Protein AF-A0A3B0U707-F1 (afdb_monomer_lite)

Sequence (177 aa):
MQDDLEKFVKEHRDGFDDLSPDENVWKGIHKELSFNVRSKQKMFVWQAAAVILFAFSIGLTLYINKDMLAPNENAVVYEHDTEFIEAEYYYVSVINTRQQLIKTVAKTYPEVENDFESDWEILDKSYKKLKQEYEKNQNEEIRSALLQNLRARIGLLDRQVEVLEQIKKASNNSIDI

Secondary structure (DSSP, 8-state):
---HHHHHHHHTHHHHSS-PPPHHHHHHHHHHT-------TTSSSHHHHHHHHHHHHHHHHHHHTTTTSS--TT----HHHHHHHHHHHHHHHHHHHHHHHHHHHGGG-GGGTHHHHHHHHHHHHHHHHHHHHHHH---HHHHHHHHHHHHHHHHHHHHHHHHHHHHHHHHHHTS--

Foldseek 3Di:
DPPPVVVVCVVCVCVVPVDDDDPVVVVVVVVVPPPPPPDPVVPPPVVVVVVVVVCCVVVVCCVVVVVVPPPPPPPPVPPVVVVLVVVLVVLVVLLVVLVVVLVVLCVVPVVLVPVLVVVLVVLVVQLVVLVVVCVVPVDPVSSVSNNVSSVVSNVSSVVSVVVSVVVVVVVVVVVVD

Structure (mmCIF, N/CA/C/O backbone):
data_AF-A0A3B0U707-F1
#
_entry.id   AF-A0A3B0U707-F1
#
loop_
_atom_site.group_PDB
_atom_site.id
_atom_site.type_symbol
_atom_site.label_atom_id
_atom_site.label_alt_id
_atom_site.label_comp_id
_atom_site.label_asym_id
_atom_site.label_entity_id
_atom_site.label_seq_id
_atom_site.pdbx_PDB_ins_code
_atom_site.Cartn_x
_atom_site.Cartn_y
_atom_site.Cartn_z
_atom_site.occupancy
_atom_site.B_iso_or_equiv
_atom_site.auth_seq_id
_atom_site.auth_comp_id
_atom_site.auth_asym_id
_atom_site.auth_atom_id
_atom_site.pdbx_PDB_model_num
ATOM 1 N N . MET A 1 1 ? 6.746 -80.184 59.332 1.00 54.56 1 MET A N 1
ATOM 2 C CA . MET A 1 1 ? 8.169 -80.556 59.438 1.00 54.56 1 MET A CA 1
ATOM 3 C C . MET A 1 1 ? 8.916 -79.239 59.462 1.00 54.56 1 MET A C 1
ATOM 5 O O . MET A 1 1 ? 8.725 -78.471 58.532 1.00 54.56 1 MET A O 1
ATOM 9 N N . GLN A 1 2 ? 9.558 -78.890 60.578 1.00 57.56 2 GLN A N 1
ATOM 10 C CA . GLN A 1 2 ? 10.371 -77.670 60.642 1.00 57.56 2 GLN A CA 1
ATOM 11 C C . GLN A 1 2 ? 11.662 -77.948 59.877 1.00 57.56 2 GLN A C 1
ATOM 13 O O . GLN A 1 2 ? 12.277 -78.982 60.122 1.00 57.56 2 GLN A O 1
ATOM 18 N N . ASP A 1 3 ? 11.995 -77.077 58.926 1.00 75.31 3 ASP A N 1
ATOM 19 C CA . ASP A 1 3 ? 13.189 -77.199 58.092 1.00 75.31 3 ASP A CA 1
ATOM 20 C C . ASP A 1 3 ? 14.431 -77.127 58.984 1.00 75.31 3 ASP A C 1
ATOM 22 O O . ASP A 1 3 ? 14.581 -76.187 59.770 1.00 75.31 3 ASP A O 1
ATOM 26 N N . ASP A 1 4 ? 15.336 -78.099 58.866 1.00 78.12 4 ASP A N 1
ATOM 27 C CA . ASP A 1 4 ? 16.566 -78.162 59.672 1.00 78.12 4 ASP A CA 1
ATOM 28 C C . ASP A 1 4 ? 17.413 -76.880 59.528 1.00 78.12 4 ASP A C 1
ATOM 30 O O . ASP A 1 4 ? 18.095 -76.454 60.463 1.00 78.12 4 ASP A O 1
ATOM 34 N N . LEU A 1 5 ? 17.287 -76.204 58.380 1.00 77.62 5 LEU A N 1
ATOM 35 C CA . LEU A 1 5 ? 17.873 -74.892 58.106 1.00 77.62 5 LEU A CA 1
ATOM 36 C C . LEU A 1 5 ? 17.320 -73.785 59.009 1.00 77.62 5 LEU A C 1
ATOM 38 O O . LEU A 1 5 ? 18.087 -72.958 59.497 1.00 77.62 5 LEU A O 1
ATOM 42 N N . GLU A 1 6 ? 16.010 -73.761 59.265 1.00 79.06 6 GLU A N 1
ATOM 43 C CA . GLU A 1 6 ? 15.400 -72.733 60.115 1.00 79.06 6 GLU A CA 1
ATOM 44 C C . GLU A 1 6 ? 15.914 -72.847 61.554 1.00 79.06 6 GLU A C 1
ATOM 46 O O . GLU A 1 6 ? 16.159 -71.839 62.223 1.00 79.06 6 GLU A O 1
ATOM 51 N N . LYS A 1 7 ? 16.128 -74.081 62.021 1.00 82.12 7 LYS A N 1
ATOM 52 C CA . LYS A 1 7 ? 16.679 -74.341 63.349 1.00 82.12 7 LYS A CA 1
ATOM 53 C C . LYS A 1 7 ? 18.148 -73.924 63.431 1.00 82.12 7 LYS A C 1
ATOM 55 O O . LYS A 1 7 ? 18.506 -73.204 64.358 1.00 82.12 7 LYS A O 1
ATOM 60 N N . PHE A 1 8 ? 18.953 -74.275 62.425 1.00 85.62 8 PHE A N 1
ATOM 61 C CA . PHE A 1 8 ? 20.364 -73.885 62.346 1.00 85.62 8 PHE A CA 1
ATOM 62 C C . PHE A 1 8 ? 20.552 -72.362 62.365 1.00 85.62 8 PHE A C 1
ATOM 64 O O . PHE A 1 8 ? 21.362 -71.849 63.137 1.00 85.62 8 PHE A O 1
ATOM 71 N N . VAL A 1 9 ? 19.768 -71.637 61.557 1.00 81.44 9 VAL A N 1
ATOM 72 C CA . VAL A 1 9 ? 19.832 -70.170 61.461 1.00 81.44 9 VAL A CA 1
ATOM 73 C C . VAL A 1 9 ? 19.414 -69.506 62.773 1.00 81.44 9 VAL A C 1
ATOM 75 O O . VAL A 1 9 ? 20.057 -68.550 63.196 1.00 81.44 9 VAL A O 1
ATOM 78 N N . LYS A 1 10 ? 18.375 -70.012 63.451 1.00 79.81 10 LYS A N 1
ATOM 79 C 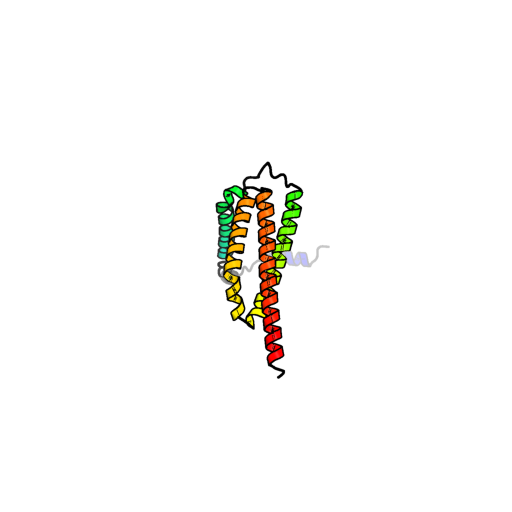CA . LYS A 1 10 ? 17.959 -69.472 64.756 1.00 79.81 10 LYS A CA 1
ATOM 80 C C . LYS A 1 10 ? 18.985 -69.735 65.853 1.00 79.81 10 LYS A C 1
ATOM 82 O O . LYS A 1 10 ? 19.200 -68.859 66.680 1.00 79.81 10 LYS A O 1
ATOM 87 N N . GLU A 1 11 ? 19.605 -70.910 65.855 1.00 83.50 11 GLU A N 1
ATOM 88 C CA . GLU A 1 11 ? 20.571 -71.317 66.882 1.00 83.50 11 GLU A CA 1
ATOM 89 C C . GLU A 1 11 ? 21.922 -70.595 66.739 1.00 83.50 11 GLU A C 1
ATOM 91 O O . GLU A 1 11 ? 22.612 -70.394 67.732 1.00 83.50 11 GLU A O 1
ATOM 96 N N . HIS A 1 12 ? 22.270 -70.136 65.530 1.00 81.06 12 HIS A N 1
ATOM 97 C CA . HIS A 1 12 ? 23.521 -69.414 65.257 1.00 81.06 12 HIS A CA 1
ATOM 98 C C . HIS A 1 12 ? 23.335 -67.913 65.002 1.00 81.06 12 HIS A C 1
ATOM 100 O O . HIS A 1 12 ? 24.307 -67.239 64.666 1.00 81.06 12 HIS A O 1
ATOM 106 N N . ARG A 1 13 ? 22.117 -67.372 65.158 1.00 79.38 13 ARG A N 1
ATOM 107 C CA . ARG A 1 13 ? 21.780 -65.972 64.838 1.00 79.38 13 ARG A CA 1
ATOM 108 C C . ARG A 1 13 ? 22.702 -64.966 65.521 1.00 79.38 13 ARG A C 1
ATOM 110 O O . ARG A 1 13 ? 23.163 -64.032 64.873 1.00 79.38 13 ARG A O 1
ATOM 117 N N . ASP A 1 14 ? 23.006 -65.196 66.793 1.00 76.12 14 ASP A N 1
ATOM 118 C CA . ASP A 1 14 ? 23.841 -64.290 67.582 1.00 76.12 14 ASP A CA 1
ATOM 119 C C . ASP A 1 14 ? 25.272 -64.189 67.016 1.00 76.12 14 ASP A C 1
ATOM 121 O O . ASP A 1 14 ? 25.910 -63.153 67.149 1.00 76.12 14 ASP A O 1
ATOM 125 N N . GLY A 1 15 ? 25.755 -65.219 66.306 1.00 73.62 15 GLY A N 1
ATOM 126 C CA . GLY A 1 15 ? 27.048 -65.196 65.612 1.00 73.62 15 GLY A CA 1
ATOM 127 C C . GLY A 1 15 ? 27.030 -64.497 64.247 1.00 73.62 15 GLY A C 1
ATOM 128 O O . GLY A 1 15 ? 28.095 -64.177 63.722 1.00 73.62 15 GLY A O 1
ATOM 129 N N . PHE A 1 16 ? 25.852 -64.251 63.663 1.00 75.31 16 PHE A N 1
ATOM 130 C CA . PHE A 1 16 ? 25.717 -63.487 62.415 1.00 75.31 16 PHE A CA 1
ATOM 131 C C . PHE A 1 16 ? 25.641 -61.975 62.662 1.00 75.31 16 PHE A C 1
ATOM 133 O O . PHE A 1 16 ? 26.130 -61.210 61.833 1.00 75.31 16 PHE A O 1
ATOM 140 N N . ASP A 1 17 ? 25.070 -61.551 63.793 1.00 69.81 17 ASP A N 1
ATOM 141 C CA . ASP A 1 17 ? 24.781 -60.139 64.090 1.00 69.81 17 ASP A CA 1
ATOM 142 C C . ASP A 1 17 ? 25.862 -59.444 64.961 1.00 69.81 17 ASP A C 1
ATOM 144 O O . ASP A 1 17 ? 25.706 -58.277 65.317 1.00 69.81 17 ASP A O 1
ATOM 148 N N . ASP A 1 18 ? 26.9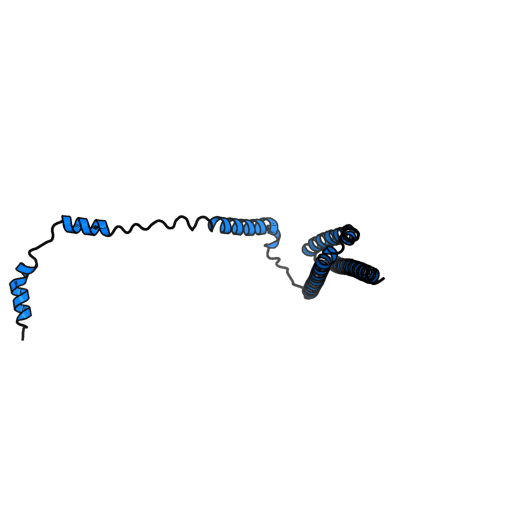77 -60.116 65.287 1.00 66.62 18 ASP A N 1
ATOM 149 C CA . ASP A 1 18 ? 28.015 -59.597 66.209 1.00 66.62 18 ASP A CA 1
ATOM 150 C C . ASP A 1 18 ? 28.983 -58.577 65.564 1.00 66.62 18 ASP A C 1
ATOM 152 O O . ASP A 1 18 ? 29.670 -57.811 66.241 1.00 66.62 18 ASP A O 1
ATOM 156 N N . LEU A 1 19 ? 29.044 -58.512 64.230 1.00 69.62 19 LEU A N 1
ATOM 157 C CA . LEU A 1 19 ? 29.974 -57.633 63.514 1.00 69.62 19 LEU A CA 1
ATOM 158 C C . LEU A 1 19 ? 29.254 -56.405 62.947 1.00 69.62 19 LEU A C 1
ATOM 160 O O . LEU A 1 19 ? 28.689 -56.440 61.855 1.00 69.62 19 LEU A O 1
ATOM 164 N N . SER A 1 20 ? 29.335 -55.280 63.658 1.00 67.50 20 SER A N 1
ATOM 165 C CA . SER A 1 20 ? 28.999 -53.970 63.087 1.00 67.50 20 SER A CA 1
ATOM 166 C C . SER A 1 20 ? 30.221 -53.369 62.376 1.00 67.50 20 SER A C 1
ATOM 168 O O . SER A 1 20 ? 31.310 -53.358 62.953 1.00 67.50 20 SER A O 1
ATOM 170 N N . PRO A 1 21 ? 30.087 -52.866 61.135 1.00 70.50 21 PRO A N 1
ATOM 171 C CA . PRO A 1 21 ? 31.208 -52.261 60.421 1.00 70.50 21 PRO A CA 1
ATOM 172 C C . PRO A 1 21 ? 31.692 -50.976 61.109 1.00 70.50 21 PRO A C 1
ATOM 174 O O . PRO A 1 21 ? 30.903 -50.233 61.694 1.00 70.50 21 PRO A O 1
ATOM 177 N N . ASP A 1 22 ? 32.995 -50.708 60.997 1.00 74.25 22 ASP A N 1
ATOM 178 C CA . ASP A 1 22 ? 33.655 -49.526 61.562 1.00 74.25 22 ASP A CA 1
ATOM 179 C C . ASP A 1 22 ? 33.022 -48.222 61.029 1.00 74.25 22 ASP A C 1
ATOM 181 O O . ASP A 1 22 ? 32.710 -48.093 59.841 1.00 74.25 22 ASP A O 1
ATOM 185 N N . GLU A 1 23 ? 32.847 -47.229 61.905 1.00 70.56 23 GLU A N 1
ATOM 186 C CA . GLU A 1 23 ? 32.234 -45.926 61.608 1.00 70.56 23 GLU A CA 1
ATOM 187 C C . GLU A 1 23 ? 32.915 -45.197 60.430 1.00 70.56 23 GLU A C 1
ATOM 189 O O . GLU A 1 23 ? 32.295 -44.411 59.706 1.00 70.56 23 GLU A O 1
ATOM 194 N N . ASN A 1 24 ? 34.195 -45.490 60.192 1.00 69.44 24 ASN A N 1
ATOM 195 C CA . ASN A 1 24 ? 34.961 -44.934 59.083 1.00 69.44 24 ASN A CA 1
ATOM 196 C C . ASN A 1 24 ? 34.491 -45.443 57.708 1.00 69.44 24 ASN A C 1
ATOM 198 O O . ASN A 1 24 ? 34.583 -44.702 56.727 1.00 69.44 24 ASN A O 1
ATOM 202 N N . VAL A 1 25 ? 33.923 -46.654 57.626 1.00 74.56 25 VAL A N 1
ATOM 203 C CA . VAL A 1 25 ? 33.336 -47.198 56.386 1.00 74.56 25 VAL A CA 1
ATOM 204 C C . VAL A 1 25 ? 32.076 -46.412 56.015 1.00 74.56 25 VAL A C 1
ATOM 206 O O . VAL A 1 25 ? 31.920 -45.979 54.871 1.00 74.56 25 VAL A O 1
ATOM 209 N N . TRP A 1 26 ? 31.220 -46.121 57.000 1.00 73.38 26 TRP A N 1
ATOM 210 C CA . TRP A 1 26 ? 30.012 -45.313 56.803 1.00 73.38 26 TRP A CA 1
ATOM 211 C C . TRP A 1 26 ? 30.322 -43.871 56.388 1.00 73.38 26 TRP A C 1
ATOM 213 O O . TRP A 1 26 ? 29.647 -43.313 55.518 1.00 73.38 26 TRP A O 1
ATOM 223 N N . LYS A 1 27 ? 31.387 -43.278 56.945 1.00 69.00 27 LYS A N 1
ATOM 224 C CA . LYS A 1 27 ? 31.866 -41.942 56.547 1.00 69.00 27 LYS A CA 1
ATOM 225 C C . LYS A 1 27 ? 32.320 -41.892 55.083 1.00 69.00 27 LYS A C 1
ATOM 227 O O . LYS A 1 27 ? 32.104 -40.874 54.424 1.00 69.00 27 LYS A O 1
ATOM 232 N N . GLY A 1 28 ? 32.900 -42.975 54.558 1.00 65.31 28 GLY A N 1
ATOM 233 C CA . GLY A 1 28 ? 33.276 -43.093 53.144 1.00 65.31 28 GLY A CA 1
ATOM 234 C C . GLY A 1 28 ? 32.068 -43.073 52.204 1.00 65.31 28 GLY A C 1
ATOM 235 O O . GLY A 1 28 ? 32.045 -42.294 51.251 1.00 65.31 28 GLY A O 1
ATOM 236 N N . ILE A 1 29 ? 31.027 -43.843 52.533 1.00 65.94 29 ILE A N 1
ATOM 237 C CA . ILE A 1 29 ? 29.796 -43.955 51.730 1.00 65.94 29 ILE A CA 1
ATOM 238 C C . ILE A 1 29 ? 29.050 -42.612 51.666 1.00 65.94 29 ILE A C 1
ATOM 240 O O . ILE A 1 29 ? 28.602 -42.188 50.601 1.00 65.94 29 ILE A O 1
ATOM 244 N N . HIS A 1 30 ? 28.968 -41.888 52.787 1.00 60.88 30 HIS A N 1
ATOM 245 C CA . HIS A 1 30 ? 28.319 -40.573 52.817 1.00 60.88 30 HIS A CA 1
ATOM 246 C C . HIS A 1 30 ? 29.025 -39.522 51.948 1.00 60.88 30 HIS A C 1
ATOM 248 O O . HIS A 1 30 ? 28.372 -38.616 51.428 1.00 60.88 30 HIS A O 1
ATOM 254 N N . LYS A 1 31 ? 30.346 -39.636 51.766 1.00 62.25 31 LYS A N 1
ATOM 255 C CA . LYS A 1 31 ? 31.129 -38.690 50.964 1.00 62.25 31 LYS A CA 1
ATOM 256 C C . LYS A 1 31 ? 30.888 -38.864 49.459 1.00 62.25 31 LYS A C 1
ATOM 258 O O . LYS A 1 31 ? 30.884 -37.869 48.735 1.00 62.25 31 LYS A O 1
ATOM 263 N N . GLU A 1 32 ? 30.621 -40.088 49.002 1.00 60.56 32 GLU A N 1
ATOM 264 C CA . GLU A 1 32 ? 30.339 -40.400 47.590 1.00 60.56 32 GLU A CA 1
ATOM 265 C C . GLU A 1 32 ? 28.902 -40.083 47.144 1.00 60.56 32 GLU A C 1
ATOM 267 O O . GLU A 1 32 ? 28.666 -39.913 45.950 1.00 60.56 32 GLU A O 1
ATOM 272 N N . LEU A 1 33 ? 27.949 -39.916 48.070 1.00 58.34 33 LEU A N 1
ATOM 273 C CA . LEU A 1 33 ? 26.549 -39.624 47.723 1.00 58.34 33 LEU A CA 1
ATOM 274 C C . LEU A 1 33 ? 26.224 -38.131 47.536 1.00 58.34 33 LEU A C 1
ATOM 276 O O . LEU A 1 33 ? 25.086 -37.781 4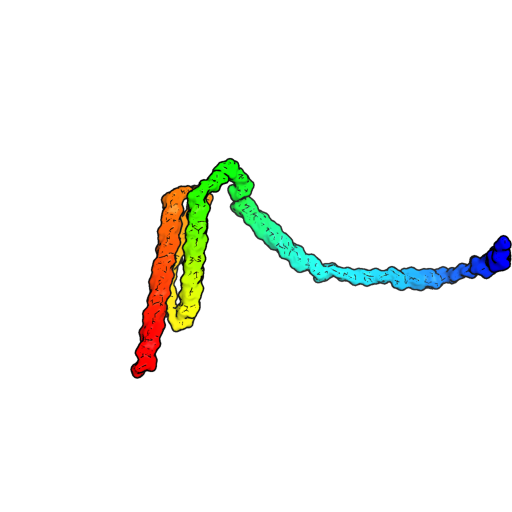7.215 1.00 58.34 33 LEU A O 1
ATOM 280 N N . SER A 1 34 ? 27.198 -37.232 47.712 1.00 52.84 34 SER A N 1
ATOM 281 C CA . SER A 1 34 ? 27.018 -35.815 47.378 1.00 52.84 34 SER A CA 1
ATOM 282 C C . SER A 1 34 ? 27.129 -35.606 45.862 1.00 52.84 34 SER A C 1
ATOM 284 O O . SER A 1 34 ? 28.140 -35.155 45.326 1.00 52.84 34 SER A O 1
ATOM 286 N N . PHE A 1 35 ? 26.062 -35.955 45.140 1.00 53.72 35 PHE A N 1
ATOM 287 C CA . PHE A 1 35 ? 25.916 -35.611 43.730 1.00 53.72 35 PHE A CA 1
ATOM 288 C C . PHE A 1 35 ? 26.002 -34.091 43.575 1.00 53.72 35 PHE A C 1
ATOM 290 O O . PHE A 1 35 ? 25.084 -33.346 43.919 1.00 53.72 35 PHE A O 1
ATOM 297 N N . ASN A 1 36 ? 27.128 -33.625 43.043 1.00 53.47 36 ASN A N 1
ATOM 298 C CA . ASN A 1 36 ? 27.318 -32.247 42.631 1.00 53.47 36 ASN A CA 1
ATOM 299 C C . ASN A 1 36 ? 26.386 -31.974 41.443 1.00 53.47 36 ASN A C 1
ATOM 301 O O . ASN A 1 36 ? 26.734 -32.216 40.284 1.00 53.47 36 ASN A O 1
ATOM 305 N N . VAL A 1 37 ? 25.169 -31.511 41.728 1.00 52.59 37 VAL A N 1
ATOM 306 C CA . VAL A 1 37 ? 24.248 -31.017 40.707 1.00 52.59 37 VAL A CA 1
ATOM 307 C C . VAL A 1 37 ? 24.850 -29.716 40.189 1.00 52.59 37 VAL A C 1
ATOM 309 O O . VAL A 1 37 ? 24.615 -28.636 40.728 1.00 52.59 37 VAL A O 1
ATOM 312 N N . ARG A 1 38 ? 25.699 -29.821 39.158 1.00 51.03 38 ARG A N 1
ATOM 313 C CA . ARG A 1 38 ? 26.206 -28.664 38.420 1.00 51.03 38 ARG A CA 1
ATOM 314 C C . ARG A 1 38 ? 25.005 -27.829 37.993 1.00 51.03 38 ARG A C 1
ATOM 316 O O . ARG A 1 38 ? 24.227 -28.222 37.125 1.00 51.03 38 ARG A O 1
ATOM 323 N N . SER A 1 39 ? 24.874 -26.686 38.654 1.00 54.28 39 SER A N 1
ATOM 324 C CA . SER A 1 39 ? 23.856 -25.673 38.433 1.00 54.28 39 SER A CA 1
ATOM 325 C C . SER A 1 39 ? 23.685 -25.392 36.934 1.00 54.28 39 SER A C 1
ATOM 327 O O . SER A 1 39 ? 24.559 -24.823 36.278 1.00 54.28 39 SER A O 1
ATOM 329 N N . LYS A 1 40 ? 22.522 -25.771 36.389 1.00 56.62 40 LYS A N 1
ATOM 330 C CA . LYS A 1 40 ? 22.051 -25.397 35.045 1.00 56.62 40 LYS A CA 1
ATOM 331 C C . LYS A 1 40 ? 21.577 -23.930 34.985 1.00 56.62 40 LYS A C 1
ATOM 333 O O . LYS A 1 40 ? 20.688 -23.598 34.210 1.00 56.62 40 LYS A O 1
ATOM 338 N N . GLN A 1 41 ? 22.145 -23.021 35.781 1.00 57.81 41 GLN A N 1
ATOM 339 C CA . GLN A 1 41 ? 21.670 -21.631 35.854 1.00 57.81 41 GLN A CA 1
ATOM 340 C C . GLN A 1 41 ? 22.118 -20.733 34.692 1.00 57.81 41 GLN A C 1
ATOM 342 O O . GLN A 1 41 ? 21.640 -19.609 34.586 1.00 57.81 41 GLN A O 1
ATOM 347 N N . LYS A 1 42 ? 22.981 -21.194 33.777 1.00 55.56 42 LYS A N 1
ATOM 348 C CA . LYS A 1 42 ? 23.439 -20.357 32.649 1.00 55.56 42 LYS A CA 1
ATOM 349 C C . LYS A 1 42 ? 22.634 -20.485 31.351 1.00 55.56 42 LYS A C 1
ATOM 351 O O . LYS A 1 42 ? 22.968 -19.800 30.394 1.00 55.56 42 LYS A O 1
ATOM 356 N N . MET A 1 43 ? 21.566 -21.289 31.307 1.00 49.78 43 MET A N 1
ATOM 357 C CA . MET A 1 43 ? 20.729 -21.416 30.097 1.00 49.78 43 MET A CA 1
ATOM 358 C C . MET A 1 43 ? 19.387 -20.663 30.174 1.00 49.78 43 MET A C 1
ATOM 360 O O . MET A 1 43 ? 18.708 -20.535 29.164 1.00 49.78 43 MET A O 1
ATOM 364 N N . PHE A 1 44 ? 19.022 -20.111 31.338 1.00 52.47 44 PHE A N 1
ATOM 365 C CA . PHE A 1 44 ? 17.699 -19.503 31.570 1.00 52.47 44 PHE A CA 1
ATOM 366 C C . PHE A 1 44 ? 17.669 -17.966 31.571 1.00 52.47 44 PHE A C 1
ATOM 368 O O . PHE A 1 44 ? 16.622 -17.375 31.813 1.00 52.47 44 PHE A O 1
ATOM 375 N N . VAL A 1 45 ? 18.789 -17.289 31.298 1.00 55.91 45 VAL A N 1
ATOM 376 C CA . VAL A 1 45 ? 18.835 -15.812 31.351 1.00 55.91 45 VAL A CA 1
ATOM 377 C C . VAL A 1 45 ? 18.436 -15.165 30.015 1.00 55.91 45 VAL A C 1
ATOM 379 O O . VAL A 1 45 ? 17.989 -14.025 29.996 1.00 55.91 45 VAL A O 1
ATOM 382 N N . TRP A 1 46 ? 18.498 -15.889 28.891 1.00 48.41 46 TRP A N 1
ATOM 383 C CA . TRP A 1 46 ? 18.105 -15.341 27.580 1.00 48.41 46 TRP A CA 1
ATOM 384 C C . TRP A 1 46 ? 16.615 -15.489 27.239 1.00 48.41 46 TRP A C 1
ATOM 386 O O . TRP A 1 46 ? 16.122 -14.774 26.372 1.00 48.41 46 TRP A O 1
ATOM 396 N N . GLN A 1 47 ? 15.860 -16.334 27.950 1.00 52.81 47 GLN A N 1
ATOM 397 C CA . GLN A 1 47 ? 14.400 -16.407 27.783 1.00 52.81 47 GLN A CA 1
ATOM 398 C C . GLN A 1 47 ? 13.645 -15.320 28.566 1.00 52.81 47 GLN A C 1
ATOM 400 O O . GLN A 1 47 ? 12.526 -14.976 28.195 1.00 52.81 47 GLN A O 1
ATOM 405 N N . ALA A 1 48 ? 14.258 -14.717 29.591 1.00 58.16 48 ALA A N 1
ATOM 406 C CA . ALA A 1 48 ? 13.629 -13.644 30.364 1.00 58.16 48 ALA A CA 1
ATOM 407 C C . ALA A 1 48 ? 13.487 -12.337 29.559 1.00 58.16 48 ALA A C 1
ATOM 409 O O . ALA A 1 48 ? 12.470 -11.657 29.668 1.00 58.16 48 ALA A O 1
ATOM 410 N N . ALA A 1 49 ? 14.455 -12.012 28.692 1.00 58.78 49 ALA A N 1
ATOM 411 C CA . ALA A 1 49 ? 14.386 -10.819 27.846 1.00 58.78 49 ALA A CA 1
ATOM 412 C C . ALA A 1 49 ? 13.244 -10.899 26.815 1.00 58.78 49 ALA A C 1
ATOM 414 O O . ALA A 1 49 ? 12.544 -9.913 26.604 1.00 58.78 49 ALA A O 1
ATOM 415 N N . ALA A 1 50 ? 13.005 -12.075 26.224 1.00 59.16 50 ALA A N 1
ATOM 416 C CA . ALA A 1 50 ? 11.915 -12.275 25.268 1.00 59.16 50 ALA A CA 1
ATOM 417 C C . ALA A 1 50 ? 10.534 -12.133 25.927 1.00 59.16 50 ALA A C 1
ATOM 419 O O . ALA A 1 50 ? 9.652 -11.509 25.349 1.00 59.16 50 ALA A O 1
ATOM 420 N N . VAL A 1 51 ? 10.358 -12.643 27.152 1.00 60.62 51 VAL A N 1
ATOM 421 C CA . VAL A 1 51 ? 9.103 -12.487 27.910 1.00 60.62 51 VAL A CA 1
ATOM 422 C C . VAL A 1 51 ? 8.879 -11.032 28.311 1.00 60.62 51 VAL A C 1
ATOM 424 O O . VAL A 1 51 ? 7.756 -10.553 28.215 1.00 60.62 51 VAL A O 1
ATOM 427 N N . ILE A 1 52 ? 9.930 -10.302 28.694 1.00 64.06 52 ILE A N 1
ATOM 428 C CA . ILE A 1 52 ? 9.820 -8.871 29.004 1.00 64.06 52 ILE A CA 1
ATOM 429 C C . ILE A 1 52 ? 9.488 -8.070 27.742 1.00 64.06 52 ILE A C 1
ATOM 431 O O . ILE A 1 52 ? 8.605 -7.227 27.808 1.00 64.06 52 ILE A O 1
ATOM 435 N N . LEU A 1 53 ? 10.110 -8.352 26.591 1.00 66.69 53 LEU A N 1
ATOM 436 C CA . LEU A 1 53 ? 9.784 -7.693 25.318 1.00 66.69 53 LEU A CA 1
ATOM 437 C C . LEU A 1 53 ? 8.371 -8.038 24.822 1.00 66.69 53 LEU A C 1
ATOM 439 O O . LEU A 1 53 ? 7.673 -7.159 24.320 1.00 66.69 53 LEU A O 1
ATOM 443 N N . PHE A 1 54 ? 7.907 -9.278 24.999 1.00 70.56 54 PHE A N 1
ATOM 444 C CA . PHE A 1 54 ? 6.520 -9.651 24.703 1.00 70.56 54 PHE A CA 1
ATOM 445 C C . PHE A 1 54 ? 5.531 -8.986 25.668 1.00 70.56 54 PHE A C 1
ATOM 447 O O . PHE A 1 54 ? 4.531 -8.432 25.232 1.00 70.56 54 PHE A O 1
ATOM 454 N N . ALA A 1 55 ? 5.818 -8.956 26.969 1.00 68.88 55 ALA A N 1
ATOM 455 C CA . ALA A 1 55 ? 4.969 -8.288 27.952 1.00 68.88 55 ALA A CA 1
ATOM 456 C C . ALA A 1 55 ? 4.956 -6.762 27.768 1.00 68.88 55 ALA A C 1
ATOM 458 O O . ALA A 1 55 ? 3.910 -6.145 27.940 1.00 68.88 55 ALA A O 1
ATOM 459 N N . PHE A 1 56 ? 6.079 -6.152 27.374 1.00 73.06 56 PHE A N 1
ATOM 460 C CA . PHE A 1 56 ? 6.144 -4.730 27.030 1.00 73.06 56 PHE A CA 1
ATOM 461 C C . PHE A 1 56 ? 5.458 -4.429 25.706 1.00 73.06 56 PHE A C 1
ATOM 463 O O . PHE A 1 56 ? 4.787 -3.414 25.622 1.00 73.06 56 PHE A O 1
ATOM 470 N N . SER A 1 57 ? 5.594 -5.273 24.681 1.00 61.22 57 SER A N 1
ATOM 471 C CA . SER A 1 57 ? 4.886 -5.062 23.412 1.00 61.22 57 SER A CA 1
ATOM 472 C C . SER A 1 57 ? 3.381 -5.195 23.603 1.00 61.22 57 SER A C 1
ATOM 474 O O . SER A 1 57 ? 2.666 -4.283 23.206 1.00 61.22 57 SER A O 1
ATOM 476 N N . ILE A 1 58 ? 2.918 -6.231 24.313 1.00 71.19 58 ILE A N 1
ATOM 477 C CA . ILE A 1 58 ? 1.509 -6.398 24.690 1.00 71.19 58 ILE A CA 1
ATOM 478 C C . ILE A 1 58 ? 1.059 -5.223 25.568 1.00 71.19 58 ILE A C 1
ATOM 480 O O . ILE A 1 58 ? 0.079 -4.559 25.246 1.00 71.19 58 ILE A O 1
ATOM 484 N N . GLY A 1 59 ? 1.796 -4.897 26.630 1.00 72.69 59 GLY A N 1
ATOM 485 C CA . GLY A 1 59 ? 1.473 -3.797 27.541 1.00 72.69 59 GLY A CA 1
ATOM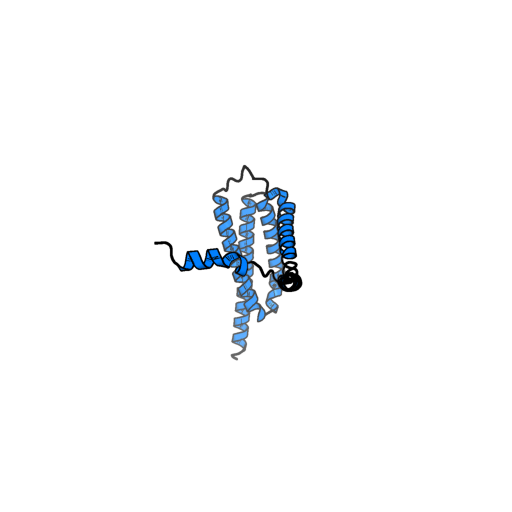 486 C C . GLY A 1 59 ? 1.440 -2.429 26.858 1.00 72.69 59 GLY A C 1
ATOM 487 O O . GLY A 1 59 ? 0.542 -1.640 27.134 1.00 72.69 59 GLY A O 1
ATOM 488 N N . LEU A 1 60 ? 2.354 -2.164 25.922 1.00 64.25 60 LEU A N 1
ATOM 489 C CA . LEU A 1 60 ? 2.389 -0.941 25.122 1.00 64.25 60 LEU A CA 1
ATOM 490 C C . LEU A 1 60 ? 1.218 -0.899 24.135 1.00 64.25 60 LEU A C 1
ATOM 492 O O . LEU A 1 60 ? 0.569 0.137 24.040 1.00 64.25 60 LEU A O 1
ATOM 496 N N . THR A 1 61 ? 0.877 -2.013 23.471 1.00 60.06 61 THR A N 1
ATOM 497 C CA . THR A 1 61 ? -0.347 -2.074 22.655 1.00 60.06 61 THR A CA 1
ATOM 498 C C . THR A 1 61 ? -1.603 -1.843 23.486 1.00 60.06 61 THR A C 1
ATOM 500 O O . THR A 1 61 ? -2.446 -1.072 23.057 1.00 60.06 61 THR A O 1
ATOM 503 N N . LEU A 1 62 ? -1.737 -2.419 24.686 1.00 65.31 62 LEU A N 1
ATOM 504 C CA . LEU A 1 62 ? -2.914 -2.192 25.540 1.00 65.31 62 LEU A CA 1
ATOM 505 C C . LEU A 1 62 ? -2.940 -0.770 26.138 1.00 65.31 62 LEU A C 1
ATOM 507 O O . LEU A 1 62 ? -4.013 -0.225 26.378 1.00 65.31 62 LEU A O 1
ATOM 511 N N . TYR A 1 63 ? -1.775 -0.158 26.381 1.00 72.62 63 TYR A N 1
ATOM 512 C CA . TYR A 1 63 ? -1.659 1.207 26.906 1.00 72.62 63 TYR A CA 1
ATOM 513 C C . TYR A 1 63 ? -1.962 2.273 25.846 1.00 72.62 63 TYR A C 1
ATOM 515 O O . TYR A 1 63 ? -2.622 3.262 26.157 1.00 72.62 63 TYR A O 1
ATOM 523 N N . ILE A 1 64 ? -1.509 2.069 24.605 1.00 64.94 64 ILE A N 1
ATOM 524 C CA . ILE A 1 64 ? -1.789 2.966 23.474 1.00 64.94 64 ILE A CA 1
ATOM 525 C C . ILE A 1 64 ? -3.214 2.738 22.946 1.00 64.94 64 ILE A C 1
ATOM 527 O O . ILE A 1 64 ? -3.907 3.701 22.637 1.00 64.94 64 ILE A O 1
ATOM 531 N N . ASN A 1 65 ? -3.690 1.489 22.927 1.00 56.59 65 ASN A N 1
ATOM 532 C CA . ASN A 1 65 ? -5.038 1.118 22.482 1.00 56.59 65 ASN A CA 1
ATOM 533 C C . ASN A 1 65 ? -6.019 0.985 23.655 1.00 56.59 65 ASN A C 1
ATOM 535 O O . ASN A 1 65 ? -6.893 0.115 23.650 1.00 56.59 65 ASN A O 1
ATOM 539 N N . LYS A 1 66 ? -5.881 1.831 24.680 1.00 56.16 66 LYS A N 1
ATOM 540 C CA . LYS A 1 66 ? -6.749 1.792 25.865 1.00 56.16 66 LYS A CA 1
ATOM 541 C C . LYS A 1 66 ? -8.225 2.055 25.517 1.00 56.16 66 LYS A C 1
ATOM 543 O O . LYS A 1 66 ? -9.106 1.587 26.232 1.00 56.16 66 LYS A O 1
ATOM 548 N N . ASP A 1 67 ? -8.466 2.689 24.369 1.00 55.16 67 ASP A N 1
ATOM 549 C CA . ASP A 1 67 ? -9.790 2.919 23.783 1.00 55.16 67 ASP A CA 1
ATOM 550 C C . ASP A 1 67 ? -10.302 1.748 22.908 1.00 55.16 67 ASP A C 1
ATOM 552 O O . ASP A 1 67 ? -11.496 1.683 22.638 1.00 55.16 67 ASP A O 1
ATOM 556 N N . MET A 1 68 ? -9.458 0.784 22.495 1.00 53.50 68 MET A N 1
ATOM 557 C CA . MET A 1 68 ? -9.892 -0.404 21.719 1.00 53.50 68 MET A CA 1
ATOM 558 C C . MET A 1 68 ? -10.345 -1.586 22.590 1.00 53.50 68 MET A C 1
ATOM 560 O O . MET A 1 68 ? -10.888 -2.557 22.071 1.00 53.50 68 MET A O 1
ATOM 564 N N . LEU A 1 69 ? -10.086 -1.548 23.901 1.00 51.97 69 LEU A N 1
ATOM 565 C CA . LEU A 1 69 ? -10.463 -2.614 24.844 1.00 51.97 69 LEU A CA 1
ATOM 566 C C . LEU A 1 69 ? -11.743 -2.305 25.615 1.00 51.97 69 LEU A C 1
ATOM 568 O O . LEU A 1 69 ? -12.189 -3.136 26.406 1.00 51.97 69 LEU A O 1
ATOM 572 N N . ALA A 1 70 ? -12.334 -1.128 25.405 1.00 58.88 70 ALA A N 1
ATOM 573 C CA . ALA A 1 70 ? -13.727 -0.938 25.757 1.00 58.88 70 ALA A CA 1
ATOM 574 C C . ALA A 1 70 ? -14.533 -1.881 24.852 1.00 58.88 70 ALA A C 1
ATOM 576 O O . ALA A 1 70 ? -14.431 -1.756 23.628 1.00 58.88 70 ALA A O 1
ATOM 577 N N . PRO A 1 71 ? -15.295 -2.847 25.398 1.00 48.91 71 PRO A N 1
ATOM 578 C CA . PRO A 1 71 ? -16.251 -3.581 24.591 1.00 48.91 71 PRO A CA 1
ATOM 579 C C . PRO A 1 71 ? -17.184 -2.528 24.002 1.00 48.91 71 PRO A C 1
ATOM 581 O O . PRO A 1 71 ? -17.939 -1.895 24.737 1.00 48.91 71 PRO A O 1
ATOM 584 N N . ASN A 1 72 ? -17.080 -2.269 22.699 1.00 50.38 72 ASN A N 1
ATOM 585 C CA . ASN A 1 72 ? -18.084 -1.472 22.025 1.00 50.38 72 ASN A CA 1
ATOM 586 C C . ASN A 1 72 ? -19.359 -2.316 22.038 1.00 50.38 72 ASN A C 1
ATOM 588 O O . ASN A 1 72 ? -19.548 -3.210 21.216 1.00 50.38 72 ASN A O 1
ATOM 592 N N . GLU A 1 73 ? -20.207 -2.032 23.019 1.00 50.53 73 GLU A N 1
ATOM 593 C CA . GLU A 1 73 ? -21.519 -2.638 23.263 1.00 50.53 73 GLU A CA 1
ATOM 594 C C . GLU A 1 73 ? -22.451 -2.495 22.042 1.00 50.53 73 GLU A C 1
ATOM 596 O O . GLU A 1 73 ? -23.473 -3.167 21.956 1.00 50.53 73 GLU A O 1
ATOM 601 N N . ASN A 1 74 ? -22.063 -1.652 21.075 1.00 52.94 74 ASN A N 1
ATOM 602 C CA . ASN A 1 74 ? -22.780 -1.340 19.847 1.00 52.94 74 ASN A CA 1
ATOM 603 C C . ASN A 1 74 ? -22.028 -1.760 18.573 1.00 52.94 74 ASN A C 1
ATOM 605 O O . ASN A 1 74 ? -22.328 -1.228 17.504 1.00 52.94 74 ASN A O 1
ATOM 609 N N . ALA A 1 75 ? -21.060 -2.685 18.639 1.00 53.16 75 ALA A N 1
ATOM 610 C CA . ALA A 1 75 ? -20.441 -3.255 17.439 1.00 53.16 75 ALA A CA 1
ATOM 611 C C . ALA A 1 75 ? -21.428 -4.187 16.710 1.00 53.16 75 ALA A C 1
ATOM 613 O O . ALA A 1 75 ? -21.284 -5.409 16.681 1.00 53.16 75 ALA A O 1
ATOM 614 N N . VAL A 1 76 ? -22.463 -3.592 16.122 1.00 51.56 76 VAL A N 1
ATOM 615 C CA . VAL A 1 76 ? -23.234 -4.202 15.049 1.00 51.56 76 VAL A CA 1
ATOM 616 C C . VAL A 1 76 ? -22.288 -4.239 13.856 1.00 51.56 76 VAL A C 1
ATOM 618 O O . VAL A 1 76 ? -22.043 -3.221 13.218 1.00 51.56 76 VAL A O 1
ATOM 621 N N . VAL A 1 77 ? -21.687 -5.399 13.599 1.00 51.78 77 VAL A N 1
ATOM 622 C CA . VAL A 1 77 ? -20.955 -5.638 12.353 1.00 51.78 77 VAL A CA 1
ATOM 623 C C . VAL A 1 77 ? -22.003 -5.651 11.245 1.00 51.78 77 VAL A C 1
ATOM 625 O O . VAL A 1 77 ? -22.712 -6.638 11.060 1.00 51.78 77 VAL A O 1
ATOM 628 N N . TYR A 1 78 ? -22.174 -4.516 10.571 1.00 54.50 78 TYR A N 1
ATOM 629 C CA . TYR A 1 78 ? -23.059 -4.421 9.419 1.00 54.50 78 TYR A CA 1
ATOM 630 C C . TYR A 1 78 ? -22.455 -5.245 8.275 1.00 54.50 78 TYR A C 1
ATOM 632 O O . TYR A 1 78 ? -21.266 -5.140 7.989 1.00 54.50 78 TYR A O 1
ATOM 640 N N . GLU A 1 79 ? -23.270 -6.049 7.595 1.00 55.56 79 GLU A N 1
ATOM 641 C CA . GLU A 1 79 ? -22.874 -6.869 6.434 1.00 55.56 79 GLU A CA 1
ATOM 642 C C . GLU A 1 79 ? -22.113 -6.055 5.364 1.00 55.56 79 GLU A C 1
ATOM 644 O O . GLU A 1 79 ? -21.151 -6.539 4.769 1.00 55.56 79 GLU A O 1
ATOM 649 N N . HIS A 1 80 ? -22.455 -4.768 5.224 1.00 58.50 80 HIS A N 1
ATOM 650 C CA . HIS A 1 80 ? -21.787 -3.818 4.332 1.00 58.50 80 HIS A CA 1
ATOM 651 C C . HIS A 1 80 ? -20.298 -3.598 4.666 1.00 58.50 80 HIS A C 1
ATOM 653 O O . HIS A 1 80 ? -19.489 -3.349 3.774 1.00 58.50 80 HIS A O 1
ATOM 659 N N . ASP A 1 81 ? -19.887 -3.707 5.931 1.00 72.31 81 ASP A N 1
ATOM 660 C CA . ASP A 1 81 ? -18.474 -3.587 6.315 1.00 72.31 81 ASP A CA 1
ATOM 661 C C . ASP A 1 81 ? -17.650 -4.795 5.876 1.00 72.31 81 ASP A C 1
ATOM 663 O O . ASP A 1 81 ? -16.475 -4.642 5.549 1.00 72.31 81 ASP A O 1
ATOM 667 N N . THR A 1 82 ? -18.257 -5.983 5.819 1.00 81.81 82 THR A N 1
ATOM 668 C CA . THR A 1 82 ? -17.544 -7.205 5.418 1.00 81.81 82 THR A CA 1
ATOM 669 C C . THR A 1 82 ? -17.163 -7.159 3.940 1.00 81.81 82 THR A C 1
ATOM 671 O O . THR A 1 82 ? -15.995 -7.367 3.616 1.00 81.81 82 THR A O 1
ATOM 674 N N . GLU A 1 83 ? -18.091 -6.773 3.056 1.00 85.50 83 GLU A N 1
ATOM 675 C CA . GLU A 1 83 ? -17.810 -6.612 1.619 1.00 85.50 83 GLU A CA 1
ATOM 676 C C . GLU A 1 83 ? -16.679 -5.601 1.371 1.00 85.50 83 GLU A C 1
ATOM 678 O O . GLU A 1 83 ? -15.763 -5.840 0.579 1.00 85.50 83 GLU A O 1
ATOM 683 N N . PHE A 1 84 ? -16.703 -4.472 2.084 1.00 88.81 84 PHE A N 1
ATOM 684 C CA . PHE A 1 84 ? -15.659 -3.463 1.953 1.00 88.81 84 PHE A CA 1
ATOM 685 C C . PHE A 1 84 ? -14.291 -3.961 2.431 1.00 88.81 84 PHE A C 1
ATOM 687 O O . PHE A 1 84 ? -13.295 -3.721 1.749 1.00 88.81 84 PHE A O 1
ATOM 694 N N . ILE A 1 85 ? -14.227 -4.658 3.570 1.00 89.12 85 ILE A N 1
ATOM 695 C CA . ILE A 1 85 ? -12.974 -5.217 4.100 1.00 89.12 85 ILE A CA 1
ATOM 696 C C . ILE A 1 85 ? -12.371 -6.224 3.113 1.00 89.12 85 ILE A C 1
ATOM 698 O O . ILE A 1 85 ? -11.164 -6.198 2.864 1.00 89.12 85 ILE A O 1
ATOM 702 N N . GLU A 1 86 ? -13.194 -7.083 2.510 1.00 90.31 86 GLU A N 1
ATOM 703 C CA . GLU A 1 86 ? -12.745 -8.032 1.486 1.00 90.31 86 GLU A CA 1
ATOM 704 C C . GLU A 1 86 ? -12.207 -7.316 0.241 1.00 90.31 86 GLU A C 1
ATOM 706 O O . GLU A 1 86 ? -11.126 -7.648 -0.258 1.00 90.31 86 GLU A O 1
ATOM 711 N N . ALA A 1 87 ? -12.918 -6.289 -0.235 1.00 90.38 87 ALA A N 1
ATOM 712 C CA . ALA A 1 87 ? -12.479 -5.483 -1.367 1.00 90.38 87 ALA A CA 1
ATOM 713 C C . ALA A 1 87 ? -11.161 -4.747 -1.069 1.00 90.38 87 ALA A C 1
ATOM 715 O O . ALA A 1 87 ? -10.248 -4.752 -1.897 1.00 90.38 87 ALA A O 1
ATOM 716 N N . GLU A 1 88 ? -11.030 -4.138 0.111 1.00 92.94 88 GLU A N 1
ATOM 717 C CA . GLU A 1 88 ? -9.800 -3.480 0.564 1.00 92.94 88 GLU A CA 1
ATOM 718 C C . GLU A 1 88 ? -8.630 -4.468 0.584 1.00 92.94 88 GLU A C 1
ATOM 720 O O . GLU A 1 88 ? -7.575 -4.181 0.011 1.00 92.94 88 GLU A O 1
ATOM 725 N N . TYR A 1 89 ? -8.827 -5.652 1.171 1.00 93.62 89 TYR A N 1
ATOM 726 C CA . TYR A 1 89 ? -7.817 -6.706 1.202 1.00 93.62 89 TYR A CA 1
ATOM 727 C C . TYR A 1 89 ? -7.369 -7.102 -0.209 1.00 93.62 89 TYR A C 1
ATOM 729 O O . TYR A 1 89 ? -6.166 -7.166 -0.490 1.00 93.62 89 TYR A O 1
ATOM 737 N N . TYR A 1 90 ? -8.325 -7.304 -1.120 1.00 94.56 90 TYR A N 1
ATOM 738 C CA . TYR A 1 90 ? -8.036 -7.603 -2.517 1.00 94.56 90 TYR A CA 1
ATOM 739 C C . TYR A 1 90 ? -7.193 -6.499 -3.169 1.00 94.56 90 TYR A C 1
ATOM 741 O O . TYR A 1 90 ? -6.121 -6.789 -3.703 1.00 94.56 90 TYR A O 1
ATOM 749 N N . TYR A 1 91 ? -7.600 -5.230 -3.086 1.00 95.75 91 TYR A N 1
ATOM 750 C CA . TYR A 1 91 ? -6.847 -4.136 -3.709 1.00 95.75 91 TYR A CA 1
ATOM 751 C C . TYR A 1 91 ? -5.447 -3.963 -3.113 1.00 95.75 91 TYR A C 1
ATOM 753 O O . TYR A 1 91 ? -4.491 -3.746 -3.860 1.00 95.75 91 TYR A O 1
ATOM 761 N N . VAL A 1 92 ? -5.292 -4.107 -1.794 1.00 95.50 92 VAL A N 1
ATOM 762 C CA . VAL A 1 92 ? -3.975 -4.075 -1.137 1.00 95.50 92 VAL A CA 1
ATOM 763 C C . VAL A 1 92 ? -3.086 -5.211 -1.647 1.00 95.50 92 VAL A C 1
ATOM 765 O O . VAL A 1 92 ? -1.901 -4.992 -1.904 1.00 95.50 92 VAL A O 1
ATOM 768 N N . SER A 1 93 ? -3.639 -6.408 -1.860 1.00 95.88 93 SER A N 1
ATOM 769 C CA . SER A 1 93 ? -2.883 -7.522 -2.441 1.00 95.88 93 SER A CA 1
ATOM 770 C C . SER A 1 93 ? -2.396 -7.211 -3.865 1.00 95.88 93 SER A C 1
ATOM 772 O O . SER A 1 93 ? -1.214 -7.399 -4.155 1.00 95.88 93 SER A O 1
ATOM 774 N N . VAL A 1 94 ? -3.255 -6.628 -4.713 1.00 95.81 94 VAL A N 1
ATOM 775 C CA . VAL A 1 94 ? -2.907 -6.211 -6.083 1.00 95.81 94 VAL A CA 1
ATOM 776 C C . VAL A 1 94 ? -1.790 -5.168 -6.066 1.00 95.81 94 VAL A C 1
ATOM 778 O O . VAL A 1 94 ? -0.805 -5.306 -6.794 1.00 95.81 94 VAL A O 1
ATOM 781 N N . ILE A 1 95 ? -1.903 -4.158 -5.199 1.00 96.00 95 ILE A N 1
ATOM 782 C CA . ILE A 1 95 ? -0.878 -3.127 -4.997 1.00 96.00 95 ILE A CA 1
ATOM 783 C C . ILE A 1 95 ? 0.465 -3.769 -4.635 1.00 96.00 95 ILE A C 1
ATOM 785 O O . ILE A 1 95 ? 1.476 -3.481 -5.277 1.00 96.00 95 ILE A O 1
ATOM 789 N N . ASN A 1 96 ? 0.480 -4.678 -3.658 1.00 95.06 96 ASN A N 1
ATOM 790 C CA . ASN A 1 96 ? 1.702 -5.353 -3.221 1.00 95.06 96 ASN A CA 1
ATOM 791 C C . ASN A 1 96 ? 2.344 -6.164 -4.356 1.00 95.06 96 ASN A C 1
ATOM 793 O O . ASN A 1 96 ? 3.557 -6.080 -4.568 1.00 95.06 96 ASN A O 1
ATOM 797 N N . THR A 1 97 ? 1.545 -6.912 -5.122 1.00 93.81 97 THR A N 1
ATOM 798 C CA . THR A 1 97 ? 2.030 -7.670 -6.284 1.00 93.81 97 THR A CA 1
ATOM 799 C C . THR A 1 97 ? 2.641 -6.749 -7.339 1.00 93.81 97 THR A C 1
ATOM 801 O O . THR A 1 97 ? 3.731 -7.027 -7.844 1.00 93.81 97 THR A O 1
ATOM 804 N N . ARG A 1 98 ? 1.990 -5.622 -7.653 1.00 91.25 98 ARG A N 1
ATOM 805 C CA . ARG A 1 98 ? 2.518 -4.645 -8.615 1.00 91.25 98 ARG A CA 1
ATOM 806 C C . ARG A 1 98 ? 3.817 -4.007 -8.139 1.00 91.25 98 ARG A C 1
ATOM 808 O O . ARG A 1 98 ? 4.774 -3.955 -8.906 1.00 91.25 98 ARG A O 1
ATOM 815 N N . GLN A 1 99 ? 3.900 -3.610 -6.872 1.00 92.38 99 GLN A N 1
ATOM 816 C CA . GLN A 1 99 ? 5.135 -3.079 -6.295 1.00 92.38 99 GLN A CA 1
ATOM 817 C C . GLN A 1 99 ? 6.294 -4.081 -6.365 1.00 92.38 99 GLN A C 1
ATOM 819 O O . GLN A 1 99 ? 7.428 -3.694 -6.638 1.00 92.38 99 GLN A O 1
ATOM 824 N N . GLN A 1 100 ? 6.037 -5.371 -6.137 1.00 90.75 100 GLN A N 1
ATOM 825 C CA . GLN A 1 100 ? 7.063 -6.410 -6.275 1.00 90.75 100 GLN A CA 1
ATOM 826 C C . GLN A 1 100 ? 7.534 -6.575 -7.724 1.00 90.75 100 GLN A C 1
ATOM 828 O O . GLN A 1 100 ? 8.739 -6.705 -7.966 1.00 90.75 100 GLN A O 1
ATOM 833 N N . LEU A 1 101 ? 6.607 -6.538 -8.686 1.00 87.12 101 LEU A N 1
ATOM 834 C CA . LEU A 1 101 ? 6.938 -6.575 -10.109 1.00 87.12 101 LEU A CA 1
ATOM 835 C C . LEU A 1 101 ? 7.814 -5.377 -10.496 1.00 87.12 101 LEU A C 1
ATOM 837 O O . LEU A 1 101 ? 8.884 -5.572 -11.070 1.00 87.12 101 LEU A O 1
ATOM 841 N N . ILE A 1 102 ? 7.411 -4.166 -10.101 1.00 88.19 102 ILE A N 1
ATOM 842 C CA . ILE A 1 102 ? 8.169 -2.930 -10.335 1.00 88.19 102 ILE A CA 1
ATOM 843 C C . ILE A 1 102 ? 9.569 -3.051 -9.739 1.00 88.19 102 ILE A C 1
ATOM 845 O O . ILE A 1 102 ? 10.538 -2.898 -10.467 1.00 88.19 102 ILE A O 1
ATOM 849 N N . LYS A 1 103 ? 9.711 -3.447 -8.468 1.00 86.81 103 LYS A N 1
ATOM 850 C CA . LYS A 1 103 ? 11.026 -3.650 -7.825 1.00 86.81 103 LYS A CA 1
ATOM 851 C C . LYS A 1 103 ? 11.911 -4.671 -8.539 1.00 86.81 103 LYS A C 1
ATOM 853 O O . LYS A 1 103 ? 13.133 -4.611 -8.429 1.00 86.81 103 LYS A O 1
ATOM 858 N N . THR A 1 104 ? 11.317 -5.646 -9.221 1.00 83.00 104 THR A N 1
ATOM 859 C CA . THR A 1 104 ? 12.072 -6.657 -9.968 1.00 83.00 104 THR A CA 1
ATOM 860 C C . THR A 1 104 ? 12.579 -6.097 -11.294 1.00 83.00 104 THR A C 1
ATOM 862 O O . THR A 1 104 ? 13.722 -6.358 -11.656 1.00 83.00 104 THR A O 1
ATOM 865 N N . VAL A 1 105 ? 11.758 -5.306 -11.991 1.00 76.56 105 VAL A N 1
ATOM 866 C CA . VAL A 1 105 ? 12.078 -4.745 -13.314 1.00 76.56 105 VAL A CA 1
ATOM 867 C C . VAL A 1 105 ? 12.903 -3.454 -13.212 1.00 76.56 105 VAL A C 1
ATOM 869 O O . VAL A 1 105 ? 13.849 -3.274 -13.973 1.00 76.56 105 VAL A O 1
ATOM 872 N N . ALA A 1 106 ? 12.614 -2.588 -12.239 1.00 75.12 106 ALA A N 1
ATOM 873 C CA . ALA A 1 106 ? 13.305 -1.316 -12.004 1.00 75.12 106 ALA A CA 1
ATOM 874 C C . ALA A 1 106 ? 14.784 -1.492 -11.622 1.00 75.12 106 ALA A C 1
ATOM 876 O O . ALA A 1 106 ? 15.594 -0.619 -11.906 1.00 75.12 106 ALA A O 1
ATOM 877 N N . LYS A 1 107 ? 15.191 -2.657 -11.089 1.00 77.06 107 LYS A N 1
ATOM 878 C CA . LYS A 1 107 ? 16.620 -2.998 -10.915 1.00 77.06 107 LYS A CA 1
ATOM 879 C C . LYS A 1 107 ? 17.422 -2.910 -12.215 1.00 77.06 107 LYS A C 1
ATOM 881 O O . LYS A 1 107 ? 18.637 -2.751 -12.165 1.00 77.06 107 LYS A O 1
ATOM 886 N N . THR A 1 108 ? 16.758 -3.071 -13.356 1.00 73.12 108 THR A N 1
ATOM 887 C CA . THR A 1 108 ? 17.365 -2.975 -14.684 1.00 73.12 108 THR A CA 1
ATOM 888 C C . THR A 1 108 ? 17.325 -1.544 -15.236 1.00 73.12 108 THR A C 1
ATOM 890 O O . THR A 1 108 ? 18.163 -1.224 -16.072 1.00 73.12 108 THR A O 1
ATOM 893 N N . TYR A 1 109 ? 16.414 -0.691 -14.747 1.00 72.44 109 TYR A N 1
ATOM 894 C CA . TYR A 1 109 ? 16.127 0.659 -15.263 1.00 72.44 109 TYR A CA 1
ATOM 895 C C . TYR A 1 109 ? 15.795 1.641 -14.110 1.00 72.44 109 TYR A C 1
ATOM 897 O O . TYR A 1 109 ? 14.622 1.969 -13.895 1.00 72.44 109 TYR A O 1
ATOM 905 N N . PRO A 1 110 ? 16.793 2.067 -13.309 1.00 71.06 110 PRO A N 1
ATOM 906 C CA . PRO A 1 110 ? 16.584 2.888 -12.108 1.00 71.06 110 PRO A CA 1
ATOM 907 C C . PRO A 1 110 ? 16.081 4.312 -12.396 1.00 71.06 110 PRO A C 1
ATOM 909 O O . PRO A 1 110 ? 15.501 4.955 -11.525 1.00 71.06 110 PRO A O 1
ATOM 912 N N . GLU A 1 111 ? 16.272 4.822 -13.612 1.00 68.56 111 GLU A N 1
ATOM 913 C CA . GLU A 1 111 ? 15.844 6.159 -14.033 1.00 68.56 111 GLU A CA 1
ATOM 914 C C . GLU A 1 111 ? 14.322 6.375 -13.966 1.00 68.56 111 GLU A C 1
ATOM 916 O O . GLU A 1 111 ? 13.879 7.501 -13.773 1.00 68.56 111 GLU A O 1
ATOM 921 N N . VAL A 1 112 ? 13.532 5.300 -14.051 1.00 67.31 112 VAL A N 1
ATOM 922 C CA . VAL A 1 112 ? 12.055 5.327 -14.058 1.00 67.31 112 VAL A CA 1
ATOM 923 C C . VAL A 1 112 ? 11.464 5.414 -12.648 1.00 67.31 112 VAL A C 1
ATOM 925 O O . VAL A 1 112 ? 10.287 5.719 -12.477 1.00 67.31 112 VAL A O 1
ATOM 928 N N . GLU A 1 113 ? 12.252 5.117 -11.614 1.00 68.44 113 GLU A N 1
ATOM 929 C CA . GLU A 1 113 ? 11.749 5.015 -10.240 1.00 68.44 113 GLU A CA 1
ATOM 930 C C . GLU A 1 113 ? 11.361 6.387 -9.664 1.00 68.44 113 GLU A C 1
ATOM 932 O O . GLU A 1 113 ? 10.360 6.503 -8.959 1.00 68.44 113 GLU A O 1
ATOM 937 N N . ASN A 1 114 ? 12.086 7.446 -10.036 1.00 74.12 114 ASN A N 1
ATOM 938 C CA . ASN A 1 114 ? 11.902 8.777 -9.450 1.00 74.12 114 ASN A CA 1
ATOM 939 C C . ASN A 1 114 ? 10.645 9.510 -9.943 1.00 74.12 114 ASN A C 1
ATOM 941 O O . ASN A 1 114 ? 10.096 10.330 -9.207 1.00 74.12 114 ASN A O 1
ATOM 945 N N . ASP A 1 115 ? 10.171 9.213 -11.154 1.00 75.69 115 ASP A N 1
ATOM 946 C CA . ASP A 1 115 ? 9.076 9.961 -11.790 1.00 75.69 115 ASP A CA 1
ATOM 947 C C . ASP A 1 115 ? 7.715 9.729 -11.110 1.00 75.69 115 ASP A C 1
ATOM 949 O O . ASP A 1 115 ? 6.802 10.541 -11.249 1.00 75.69 115 ASP A O 1
ATOM 953 N N . PHE A 1 116 ? 7.580 8.638 -10.350 1.00 84.44 116 PHE A N 1
ATOM 954 C CA . PHE A 1 116 ? 6.321 8.213 -9.729 1.00 84.44 116 PHE A CA 1
ATOM 955 C C . PHE A 1 116 ? 6.312 8.353 -8.201 1.00 84.44 116 PHE A C 1
ATOM 957 O O . PHE A 1 116 ? 5.252 8.231 -7.584 1.00 84.44 116 PHE A O 1
ATOM 964 N N . GLU A 1 117 ? 7.463 8.624 -7.579 1.00 87.62 117 GLU A N 1
ATOM 965 C CA . GLU A 1 117 ? 7.622 8.572 -6.120 1.00 87.62 117 GLU A CA 1
ATOM 966 C C . GLU A 1 117 ? 6.776 9.635 -5.404 1.00 87.62 117 GLU A C 1
ATOM 968 O O . GLU A 1 117 ? 6.121 9.347 -4.404 1.00 87.62 117 GLU A O 1
ATOM 973 N N . SER A 1 118 ? 6.720 10.855 -5.950 1.00 90.44 118 SER A N 1
ATOM 974 C CA . SER A 1 118 ? 5.910 11.945 -5.384 1.00 90.44 118 SER A CA 1
ATOM 975 C C . SER A 1 118 ? 4.416 11.604 -5.386 1.00 90.44 118 SER A C 1
ATOM 977 O O . SER A 1 118 ? 3.735 11.740 -4.367 1.00 90.44 118 SER A O 1
ATOM 979 N N . ASP A 1 119 ? 3.898 11.127 -6.520 1.00 91.12 119 ASP A N 1
ATOM 980 C CA . ASP A 1 119 ? 2.489 10.749 -6.657 1.00 91.12 119 ASP A CA 1
ATOM 981 C C . ASP A 1 119 ? 2.150 9.557 -5.758 1.00 91.12 119 ASP A C 1
ATOM 983 O O . ASP A 1 119 ? 1.102 9.538 -5.101 1.00 91.12 119 ASP A O 1
ATOM 987 N N . TRP A 1 120 ? 3.065 8.586 -5.672 1.00 93.88 120 TRP A N 1
ATOM 988 C CA . TRP A 1 120 ? 2.932 7.452 -4.769 1.00 93.88 120 TRP A CA 1
ATOM 989 C C . TRP A 1 120 ? 2.854 7.906 -3.310 1.00 93.88 120 TRP A C 1
ATOM 991 O O . TRP A 1 120 ? 1.954 7.475 -2.589 1.00 93.88 120 TRP A O 1
ATOM 1001 N N . GLU A 1 121 ? 3.732 8.808 -2.869 1.00 94.69 121 GLU A N 1
ATOM 1002 C CA . GLU A 1 121 ? 3.754 9.297 -1.490 1.00 94.69 121 GLU A CA 1
ATOM 1003 C C . GLU A 1 121 ? 2.468 10.064 -1.126 1.00 94.69 121 GLU A C 1
ATOM 1005 O O . GLU A 1 121 ? 1.923 9.897 -0.027 1.00 94.69 121 GLU A O 1
ATOM 1010 N N . ILE A 1 122 ? 1.937 10.869 -2.054 1.00 94.56 122 ILE A N 1
ATOM 1011 C CA . ILE A 1 122 ? 0.670 11.596 -1.876 1.00 94.56 122 ILE A CA 1
ATOM 1012 C C . ILE A 1 122 ? -0.494 10.618 -1.710 1.00 94.56 122 ILE A C 1
ATOM 1014 O O . ILE A 1 122 ? -1.293 10.749 -0.769 1.00 94.56 122 ILE A O 1
ATOM 1018 N N . LEU A 1 123 ? -0.592 9.622 -2.594 1.00 96.56 123 LEU A N 1
ATOM 1019 C CA . LEU A 1 123 ? -1.605 8.575 -2.485 1.00 96.56 123 LEU A CA 1
ATOM 1020 C C . LEU A 1 123 ? -1.409 7.759 -1.205 1.00 96.56 123 LEU A C 1
ATOM 1022 O O . LEU A 1 123 ? -2.398 7.372 -0.566 1.00 96.56 123 LEU A O 1
ATOM 1026 N N . ASP A 1 124 ? -0.154 7.556 -0.789 1.00 95.69 124 ASP A N 1
ATOM 1027 C CA . ASP A 1 124 ? 0.159 6.772 0.390 1.00 95.69 124 ASP A CA 1
ATOM 1028 C C . ASP A 1 124 ? -0.356 7.415 1.678 1.00 95.69 124 ASP A C 1
ATOM 1030 O O . ASP A 1 124 ? -1.133 6.826 2.439 1.00 95.69 124 ASP A O 1
ATOM 1034 N N . LYS A 1 125 ? 0.026 8.679 1.866 1.00 96.25 125 LYS A N 1
ATOM 1035 C CA . LYS A 1 125 ? -0.395 9.514 2.993 1.00 96.25 125 LYS A CA 1
ATOM 1036 C C . LYS A 1 125 ? -1.913 9.669 3.043 1.00 96.25 125 LYS A C 1
ATOM 1038 O O . LYS A 1 125 ? -2.503 9.543 4.116 1.00 96.25 125 LYS A O 1
ATOM 1043 N N . SER A 1 126 ? -2.542 9.896 1.889 1.00 94.75 126 SER A N 1
ATOM 1044 C CA . SER A 1 126 ? -3.995 10.083 1.783 1.00 94.75 126 SER A CA 1
ATOM 1045 C C . SER A 1 126 ? -4.775 8.867 2.291 1.00 94.75 126 SER A C 1
ATOM 1047 O O . SER A 1 126 ? -5.662 9.018 3.123 1.00 94.75 126 SER A O 1
ATOM 1049 N N . TYR A 1 127 ? -4.405 7.655 1.876 1.00 96.38 127 TYR A N 1
ATOM 1050 C CA . TYR A 1 127 ? -5.019 6.423 2.391 1.00 96.38 127 TYR A CA 1
ATOM 1051 C C . TYR A 1 127 ? -4.830 6.253 3.893 1.00 96.38 127 TYR A C 1
ATOM 1053 O O . TYR A 1 127 ? -5.786 5.930 4.580 1.00 96.38 127 TYR A O 1
ATOM 1061 N N . LYS A 1 128 ? -3.611 6.465 4.418 1.00 95.81 128 LYS A N 1
ATOM 1062 C CA . LYS A 1 128 ? -3.332 6.294 5.853 1.00 95.81 128 LYS A CA 1
ATOM 1063 C C . LYS A 1 128 ? -4.224 7.211 6.683 1.00 95.81 128 LYS A C 1
ATOM 1065 O O . LYS A 1 128 ? -4.789 6.772 7.679 1.00 95.81 128 LYS A O 1
ATOM 1070 N N . LYS A 1 129 ? -4.392 8.458 6.234 1.00 94.19 129 LYS A N 1
ATOM 1071 C CA . LYS A 1 129 ? -5.304 9.420 6.855 1.00 94.19 129 LYS A CA 1
ATOM 1072 C C . LYS A 1 129 ? -6.760 8.957 6.766 1.00 94.19 129 LYS A C 1
ATOM 1074 O O . LYS A 1 129 ? -7.430 8.885 7.789 1.00 94.19 129 LYS A O 1
ATOM 1079 N N . LEU A 1 130 ? -7.227 8.592 5.572 1.00 94.62 130 LEU A N 1
ATOM 1080 C CA . LEU A 1 130 ? -8.594 8.104 5.367 1.00 94.62 130 LEU A CA 1
ATOM 1081 C C . LEU A 1 130 ? -8.885 6.840 6.189 1.00 94.62 130 LEU A C 1
ATOM 1083 O O . LEU A 1 130 ? -9.971 6.702 6.735 1.00 94.62 130 LEU A O 1
ATOM 1087 N N . LYS A 1 131 ? -7.906 5.941 6.336 1.00 92.81 131 LYS A N 1
ATOM 1088 C CA . LYS A 1 131 ? -8.033 4.708 7.117 1.00 92.81 131 LYS A CA 1
ATOM 1089 C C . LYS A 1 131 ? -8.200 5.013 8.602 1.00 92.81 131 LYS A C 1
ATOM 1091 O O . LYS A 1 131 ? -9.105 4.481 9.233 1.00 92.81 131 LYS A O 1
ATOM 1096 N N . GLN A 1 132 ? -7.386 5.926 9.131 1.00 92.06 132 GLN A N 1
ATOM 1097 C CA . GLN A 1 132 ? -7.514 6.405 10.509 1.00 92.06 132 GLN A CA 1
ATOM 1098 C C . GLN A 1 132 ? -8.858 7.094 10.767 1.00 92.06 132 GLN A C 1
ATOM 1100 O O . GLN A 1 132 ? -9.413 6.975 11.857 1.00 92.06 132 GLN A O 1
ATOM 1105 N N . GLU A 1 133 ? -9.373 7.853 9.798 1.00 88.19 133 GLU A N 1
ATOM 1106 C CA . GLU A 1 133 ? -10.689 8.487 9.909 1.00 88.19 133 GLU A CA 1
ATOM 1107 C C . GLU A 1 133 ? -11.816 7.447 9.845 1.00 88.19 133 GLU A C 1
ATOM 1109 O O . GLU A 1 133 ? -12.738 7.523 10.653 1.00 88.19 133 GLU A O 1
ATOM 1114 N N . TYR A 1 134 ? -11.698 6.437 8.978 1.00 88.19 134 TYR A N 1
ATOM 1115 C CA . TYR A 1 134 ? -12.659 5.337 8.854 1.00 88.19 134 TYR A CA 1
ATOM 1116 C C . TYR A 1 134 ? -12.763 4.497 10.132 1.00 88.19 134 TYR A C 1
ATOM 1118 O O . TYR A 1 134 ? -13.858 4.143 10.556 1.00 88.19 134 TYR A O 1
ATOM 1126 N N . GLU A 1 135 ? -11.630 4.216 10.783 1.00 86.62 135 GLU A N 1
ATOM 1127 C CA . GLU A 1 135 ? -11.588 3.487 12.059 1.00 86.62 135 GLU A CA 1
ATOM 1128 C C . GLU A 1 135 ? -12.293 4.241 13.195 1.00 86.62 135 GLU A C 1
ATOM 1130 O O . GLU A 1 135 ? -12.844 3.622 14.102 1.00 86.62 135 GLU A O 1
ATOM 1135 N N . LYS A 1 136 ? -12.298 5.578 13.146 1.00 85.81 136 LYS A N 1
ATOM 1136 C CA . LYS A 1 136 ? -13.005 6.426 14.119 1.00 85.81 136 LYS A CA 1
ATOM 1137 C C . LYS A 1 136 ? -14.475 6.614 13.765 1.00 85.81 136 LYS A C 1
ATOM 1139 O O . LYS A 1 136 ? -15.307 6.774 14.653 1.00 85.81 136 LYS A O 1
ATOM 1144 N N . ASN A 1 137 ? -14.770 6.683 12.472 1.00 78.56 137 ASN A N 1
ATOM 1145 C CA . ASN A 1 137 ? -16.082 6.986 11.935 1.00 78.56 137 ASN A CA 1
ATOM 1146 C C . ASN A 1 137 ? -16.261 6.237 10.610 1.00 78.56 137 ASN A C 1
ATOM 1148 O O . ASN A 1 137 ? -15.743 6.667 9.580 1.00 78.56 137 ASN A O 1
ATOM 1152 N N . GLN A 1 138 ? -17.012 5.134 10.642 1.00 83.50 138 GLN A N 1
ATOM 1153 C CA . GLN A 1 138 ? -17.280 4.247 9.501 1.00 83.50 138 GLN A CA 1
ATOM 1154 C C . GLN A 1 138 ? -18.266 4.877 8.495 1.00 83.50 138 GLN A C 1
ATOM 1156 O O . GLN A 1 138 ? -19.295 4.309 8.139 1.00 83.50 138 GLN A O 1
ATOM 1161 N N . ASN A 1 139 ? -17.974 6.100 8.062 1.00 86.50 139 ASN A N 1
ATOM 1162 C CA . ASN A 1 139 ? -18.792 6.873 7.142 1.00 86.50 139 ASN A CA 1
ATOM 1163 C C . ASN A 1 139 ? -18.615 6.362 5.700 1.00 86.50 139 ASN A C 1
ATOM 1165 O O . ASN A 1 139 ? -17.493 6.173 5.223 1.00 86.50 139 ASN A O 1
ATOM 1169 N N . GLU A 1 140 ? -19.730 6.210 4.986 1.00 88.31 140 GLU A N 1
ATOM 1170 C CA . GLU A 1 140 ? -19.788 5.818 3.573 1.00 88.31 140 GLU A CA 1
ATOM 1171 C C . GLU A 1 140 ? -18.969 6.713 2.631 1.00 88.31 140 GLU A C 1
ATOM 1173 O O . GLU A 1 140 ? -18.360 6.234 1.672 1.00 88.31 140 GLU A O 1
ATOM 1178 N N . GLU A 1 141 ? -18.885 8.011 2.911 1.00 89.44 141 GLU A N 1
ATOM 1179 C CA . GLU A 1 141 ? -18.054 8.939 2.142 1.00 89.44 141 GLU A CA 1
ATOM 1180 C C . GLU A 1 141 ? -16.561 8.604 2.285 1.00 89.44 141 GLU A C 1
ATOM 1182 O O . GLU A 1 141 ? -15.830 8.562 1.293 1.00 89.44 141 GLU A O 1
ATOM 1187 N N . ILE A 1 142 ? -16.121 8.275 3.505 1.00 90.75 142 ILE A N 1
ATOM 1188 C CA . ILE A 1 142 ? -14.734 7.882 3.789 1.00 90.75 142 ILE A CA 1
ATOM 1189 C C . ILE A 1 142 ? -14.435 6.525 3.141 1.00 90.75 142 ILE A C 1
ATOM 1191 O O . ILE A 1 142 ? -13.376 6.355 2.535 1.00 90.75 142 ILE A O 1
ATOM 1195 N N . ARG A 1 143 ? -15.385 5.583 3.189 1.00 91.00 143 ARG A N 1
ATOM 1196 C CA . ARG A 1 143 ? -15.303 4.287 2.497 1.00 91.00 143 ARG A CA 1
ATOM 1197 C C . ARG A 1 143 ? -15.094 4.464 0.989 1.00 91.00 143 ARG A C 1
ATOM 1199 O O . ARG A 1 143 ? -14.181 3.879 0.404 1.00 91.00 143 ARG A O 1
ATOM 1206 N N . SER A 1 144 ? -15.910 5.309 0.357 1.00 90.94 144 SER A N 1
ATOM 1207 C CA . SER A 1 144 ? -15.796 5.634 -1.069 1.00 90.94 144 SER A CA 1
ATOM 1208 C C . SER A 1 144 ? -14.454 6.294 -1.393 1.00 90.94 144 SER A C 1
ATOM 1210 O O . SER A 1 144 ? -13.798 5.921 -2.368 1.00 90.94 144 SER A O 1
ATOM 1212 N N . ALA A 1 145 ? -13.996 7.225 -0.552 1.00 94.62 145 ALA A N 1
ATOM 1213 C CA . ALA A 1 145 ? -12.699 7.874 -0.710 1.00 94.62 145 ALA A CA 1
ATOM 1214 C C . ALA A 1 145 ? -11.526 6.883 -0.58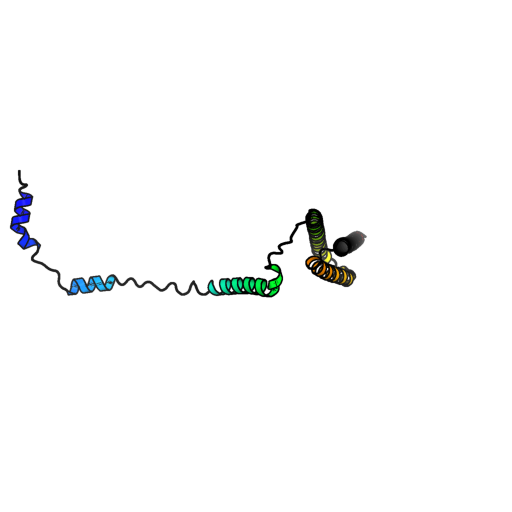0 1.00 94.62 145 ALA A C 1
ATOM 1216 O O . ALA A 1 145 ? -10.585 6.946 -1.374 1.00 94.62 145 ALA A O 1
ATOM 1217 N N . LEU A 1 146 ? -11.590 5.931 0.360 1.00 95.25 146 LEU A N 1
ATOM 1218 C CA . LEU A 1 146 ? -10.613 4.843 0.487 1.00 95.25 146 LEU A CA 1
ATOM 1219 C C . LEU A 1 146 ? -10.549 4.008 -0.791 1.00 95.25 146 LEU A C 1
ATOM 1221 O O . LEU A 1 146 ? -9.466 3.793 -1.338 1.00 95.25 146 LEU A O 1
ATOM 1225 N N . LEU A 1 147 ? -11.706 3.592 -1.307 1.00 94.31 147 LEU A N 1
ATOM 1226 C CA . LEU A 1 147 ? -11.791 2.811 -2.536 1.00 94.31 147 LEU A CA 1
ATOM 1227 C C . LEU A 1 147 ? -11.232 3.573 -3.747 1.00 94.31 147 LEU A C 1
ATOM 1229 O O . LEU A 1 147 ? -10.506 3.004 -4.565 1.00 94.31 147 LEU A O 1
ATOM 1233 N N . GLN A 1 148 ? -11.537 4.866 -3.863 1.00 95.31 148 GLN A N 1
ATOM 1234 C CA . GLN A 1 148 ? -10.990 5.723 -4.917 1.00 95.31 148 GLN A CA 1
ATOM 1235 C C . GLN A 1 148 ? -9.471 5.863 -4.800 1.00 95.31 148 GLN A C 1
ATOM 1237 O O . GLN A 1 148 ? -8.771 5.759 -5.807 1.00 95.31 148 GLN A O 1
ATOM 1242 N N . ASN A 1 149 ? -8.947 6.030 -3.584 1.00 97.56 149 ASN A N 1
ATOM 1243 C CA . ASN A 1 149 ? -7.509 6.089 -3.353 1.00 97.56 149 ASN A CA 1
ATOM 1244 C C . ASN A 1 149 ? -6.814 4.776 -3.756 1.00 97.56 149 ASN A C 1
ATOM 1246 O O . ASN A 1 149 ? -5.818 4.807 -4.477 1.00 97.56 149 ASN A O 1
ATOM 1250 N N . LEU A 1 150 ? -7.369 3.625 -3.365 1.00 97.44 150 LEU A N 1
ATOM 1251 C CA . LEU A 1 150 ? -6.852 2.306 -3.744 1.00 97.44 150 LEU A CA 1
ATOM 1252 C C . LEU A 1 150 ? -6.823 2.117 -5.266 1.00 97.44 150 LEU A C 1
ATOM 1254 O O . LEU A 1 150 ? -5.810 1.690 -5.820 1.00 97.44 150 LEU A O 1
ATOM 1258 N N . ARG A 1 151 ? -7.899 2.499 -5.962 1.00 96.12 151 ARG A N 1
ATOM 1259 C CA . ARG A 1 151 ? -7.957 2.466 -7.432 1.00 96.12 151 ARG A CA 1
ATOM 1260 C C . ARG A 1 151 ? -6.918 3.387 -8.071 1.00 96.12 151 ARG A C 1
ATOM 1262 O O . ARG A 1 151 ? -6.266 2.981 -9.029 1.00 96.12 151 ARG A O 1
ATOM 1269 N N . ALA A 1 152 ? -6.727 4.590 -7.531 1.00 97.31 152 ALA A N 1
ATOM 1270 C CA . ALA A 1 152 ? -5.718 5.527 -8.020 1.00 97.31 152 ALA A CA 1
ATOM 1271 C C . ALA A 1 152 ? -4.293 4.975 -7.853 1.00 97.31 152 ALA A C 1
ATOM 1273 O O . ALA A 1 152 ? -3.495 5.059 -8.784 1.00 97.31 152 ALA A O 1
ATOM 1274 N N . ARG A 1 153 ? -3.990 4.339 -6.713 1.00 97.44 153 ARG A N 1
ATOM 1275 C CA . ARG A 1 153 ? -2.705 3.657 -6.479 1.00 97.44 153 ARG A CA 1
ATOM 1276 C C . ARG A 1 153 ? -2.452 2.558 -7.502 1.00 97.44 153 ARG A C 1
ATOM 1278 O O . ARG A 1 153 ? -1.354 2.474 -8.037 1.00 97.44 153 ARG A O 1
ATOM 1285 N N . ILE A 1 154 ? -3.459 1.735 -7.788 1.00 96.62 154 ILE A N 1
ATOM 1286 C CA . ILE A 1 154 ? -3.344 0.677 -8.800 1.00 96.62 154 ILE A CA 1
ATOM 1287 C C . ILE A 1 154 ? -3.088 1.286 -10.177 1.00 96.62 154 ILE A C 1
ATOM 1289 O O . ILE A 1 154 ? -2.142 0.877 -10.839 1.00 96.62 154 ILE A O 1
ATOM 1293 N N . GLY A 1 155 ? -3.852 2.309 -10.569 1.00 95.81 155 GLY A N 1
ATOM 1294 C CA . GLY A 1 155 ? -3.655 2.991 -11.849 1.00 95.81 155 GLY A CA 1
ATOM 1295 C C . GLY A 1 155 ? -2.268 3.629 -11.995 1.00 95.81 155 GLY A C 1
ATOM 1296 O O . GLY A 1 155 ? -1.682 3.576 -13.076 1.00 95.81 155 GLY A O 1
ATOM 1297 N N . LEU A 1 156 ? -1.715 4.189 -10.913 1.00 95.06 156 LEU A N 1
ATOM 1298 C CA . LEU A 1 156 ? -0.348 4.715 -10.894 1.00 95.06 156 LEU A CA 1
ATOM 1299 C C . LEU A 1 156 ? 0.682 3.600 -11.124 1.00 95.06 156 LEU A C 1
ATOM 1301 O O . LEU A 1 156 ? 1.553 3.733 -11.981 1.00 95.06 156 LEU A O 1
ATOM 1305 N N . LEU A 1 157 ? 0.557 2.490 -10.392 1.00 94.38 157 LEU A N 1
ATOM 1306 C CA . LEU A 1 157 ? 1.470 1.352 -10.506 1.00 94.38 157 LEU A CA 1
ATOM 1307 C C . LEU A 1 157 ? 1.367 0.667 -11.875 1.00 94.38 157 LEU A C 1
ATOM 1309 O O . LEU A 1 157 ? 2.388 0.282 -12.437 1.00 94.38 157 LEU A O 1
ATOM 1313 N N . ASP A 1 158 ? 0.164 0.536 -12.434 1.00 93.44 158 ASP A N 1
ATOM 1314 C CA . ASP A 1 158 ? -0.035 -0.017 -13.777 1.00 93.44 158 ASP A CA 1
ATOM 1315 C C . ASP A 1 158 ? 0.658 0.854 -14.836 1.00 93.44 158 ASP A C 1
ATOM 1317 O O . ASP A 1 158 ? 1.351 0.323 -15.704 1.00 93.44 158 ASP A O 1
ATOM 1321 N N . ARG A 1 159 ? 0.569 2.187 -14.722 1.00 91.81 159 ARG A N 1
ATOM 1322 C CA . ARG A 1 159 ? 1.306 3.109 -15.600 1.00 91.81 159 ARG A CA 1
ATOM 1323 C C . ARG A 1 159 ? 2.819 2.953 -15.448 1.00 91.81 159 ARG A C 1
ATOM 1325 O O . ARG A 1 159 ? 3.532 2.947 -16.447 1.00 91.81 159 ARG A O 1
ATOM 1332 N N . GLN A 1 160 ? 3.316 2.810 -14.221 1.00 91.00 160 GLN A N 1
ATOM 1333 C CA . GLN A 1 160 ? 4.745 2.599 -13.981 1.00 91.00 160 GLN A CA 1
ATOM 1334 C C . GLN A 1 160 ? 5.235 1.290 -14.619 1.00 91.00 160 GLN A C 1
ATOM 1336 O O . GLN A 1 160 ? 6.287 1.269 -15.258 1.00 91.00 160 GLN A O 1
ATOM 1341 N N . VAL A 1 161 ? 4.455 0.209 -14.508 1.00 89.06 161 VAL A N 1
ATOM 1342 C CA . VAL A 1 161 ? 4.742 -1.062 -15.193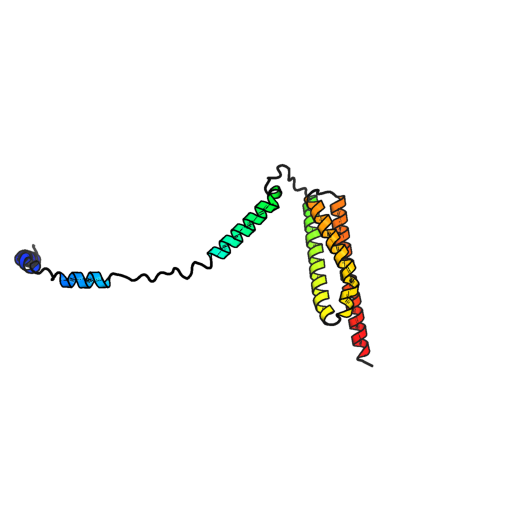 1.00 89.06 161 VAL A CA 1
ATOM 1343 C C . VAL A 1 161 ? 4.758 -0.874 -16.710 1.00 89.06 161 VAL A C 1
ATOM 1345 O O . VAL A 1 161 ? 5.681 -1.351 -17.365 1.00 89.06 161 VAL A O 1
ATOM 1348 N N . GLU A 1 162 ? 3.787 -0.152 -17.271 1.00 89.75 162 GLU A N 1
ATOM 1349 C CA . GLU A 1 162 ? 3.718 0.113 -18.709 1.00 89.75 162 GLU A CA 1
ATOM 1350 C C . GLU A 1 162 ? 4.967 0.849 -19.222 1.00 89.75 162 GLU A C 1
ATOM 1352 O O . GLU A 1 162 ? 5.565 0.434 -20.216 1.00 89.75 162 GLU A O 1
ATOM 1357 N N . VAL A 1 163 ? 5.410 1.898 -18.521 1.00 88.81 163 VAL A N 1
ATOM 1358 C CA . VAL A 1 163 ? 6.628 2.647 -18.877 1.00 88.81 163 VAL A CA 1
ATOM 1359 C C . VAL A 1 163 ? 7.864 1.745 -18.830 1.00 88.81 163 VAL A C 1
ATOM 1361 O O . VAL A 1 163 ? 8.661 1.741 -19.771 1.00 88.81 163 VAL A O 1
ATOM 1364 N N . LEU A 1 164 ? 7.998 0.921 -17.787 1.00 86.25 164 LEU A N 1
ATOM 1365 C CA . LEU A 1 164 ? 9.093 -0.047 -17.672 1.00 86.25 164 LEU A CA 1
ATOM 1366 C C . LEU A 1 164 ? 9.093 -1.059 -18.831 1.00 86.25 164 LEU A C 1
ATOM 1368 O O . LEU A 1 164 ? 10.150 -1.397 -19.371 1.00 86.25 164 LEU A O 1
ATOM 1372 N N . GLU A 1 165 ? 7.920 -1.533 -19.254 1.00 86.00 165 GLU A N 1
ATOM 1373 C CA . GLU A 1 165 ? 7.801 -2.428 -20.407 1.00 86.00 165 GLU A CA 1
ATOM 1374 C C . GLU A 1 165 ? 8.177 -1.749 -21.729 1.00 86.00 165 GLU A C 1
ATOM 1376 O O . GLU A 1 165 ? 8.823 -2.375 -22.576 1.00 86.00 165 GLU A O 1
ATOM 1381 N N . GLN A 1 166 ? 7.789 -0.486 -21.921 1.00 87.06 166 GLN A N 1
ATOM 1382 C CA . GLN A 1 166 ? 8.139 0.284 -23.116 1.00 87.06 166 GLN A CA 1
ATOM 1383 C C . GLN A 1 166 ? 9.654 0.492 -23.220 1.00 87.06 166 GLN A C 1
ATOM 1385 O O . GLN A 1 166 ? 10.231 0.247 -24.281 1.00 87.06 166 GLN A O 1
ATOM 1390 N N . ILE A 1 167 ? 10.310 0.850 -22.114 1.00 85.12 167 ILE A N 1
ATOM 1391 C CA . ILE A 1 167 ? 11.768 1.030 -22.057 1.00 85.12 167 ILE A CA 1
ATOM 1392 C C . ILE A 1 167 ? 12.492 -0.282 -22.358 1.00 85.12 167 ILE A C 1
ATOM 1394 O O . ILE A 1 167 ? 13.397 -0.315 -23.194 1.00 85.12 167 ILE A O 1
ATOM 1398 N N . LYS A 1 168 ? 12.041 -1.393 -21.765 1.00 84.19 168 LYS A N 1
ATOM 1399 C CA . LYS A 1 168 ? 12.587 -2.723 -22.058 1.00 84.19 168 LYS A CA 1
ATOM 1400 C C . LYS A 1 168 ? 12.478 -3.080 -23.547 1.00 84.19 168 LYS A C 1
ATOM 1402 O O . LYS A 1 168 ? 13.435 -3.588 -24.129 1.00 84.19 168 LYS A O 1
ATOM 1407 N N . LYS A 1 169 ? 11.325 -2.821 -24.178 1.00 86.38 169 LYS A N 1
ATOM 1408 C CA . LYS A 1 169 ? 11.119 -3.071 -25.618 1.00 86.38 169 LYS A CA 1
ATOM 1409 C C . LYS A 1 169 ? 12.041 -2.204 -26.478 1.00 86.38 169 LYS A C 1
ATOM 1411 O O . LYS A 1 169 ? 12.656 -2.729 -27.403 1.00 86.38 169 LYS A O 1
ATOM 1416 N N . ALA A 1 170 ? 12.166 -0.916 -26.157 1.00 84.88 170 ALA A N 1
ATOM 1417 C CA . ALA A 1 170 ? 13.043 0.005 -26.874 1.00 84.88 170 ALA A CA 1
ATOM 1418 C C . ALA A 1 170 ? 14.519 -0.421 -26.782 1.00 84.88 170 ALA A C 1
ATOM 1420 O O . ALA A 1 170 ? 15.193 -0.490 -27.806 1.00 84.88 170 ALA A O 1
ATOM 1421 N N . SER A 1 171 ? 14.985 -0.797 -25.584 1.00 78.00 171 SER A N 1
ATOM 1422 C CA . SER A 1 171 ? 16.355 -1.269 -25.346 1.00 78.00 171 SER A CA 1
ATOM 1423 C C . SER A 1 171 ? 16.693 -2.549 -26.116 1.00 78.00 171 SER A C 1
ATOM 1425 O O . SER A 1 171 ? 17.816 -2.687 -26.596 1.00 78.00 171 SER A O 1
ATOM 1427 N N . ASN A 1 172 ? 15.753 -3.490 -26.237 1.00 76.94 172 ASN A N 1
ATOM 1428 C CA . ASN A 1 172 ? 15.982 -4.725 -26.992 1.00 76.94 172 ASN A CA 1
ATOM 1429 C C . ASN A 1 172 ? 16.053 -4.469 -28.504 1.00 76.94 172 ASN A C 1
ATOM 1431 O O . ASN A 1 172 ? 16.876 -5.067 -29.186 1.00 76.94 172 ASN A O 1
ATOM 1435 N N . ASN A 1 173 ? 15.228 -3.558 -29.026 1.00 72.06 173 ASN A N 1
ATOM 1436 C CA . ASN A 1 173 ? 15.174 -3.273 -30.461 1.00 72.06 173 ASN A CA 1
ATOM 1437 C C . ASN A 1 173 ? 16.404 -2.489 -30.965 1.00 72.06 173 ASN A C 1
ATOM 1439 O O . ASN A 1 173 ? 16.715 -2.529 -32.149 1.00 72.06 173 ASN A O 1
ATOM 1443 N N . SER A 1 174 ? 17.119 -1.789 -30.074 1.00 60.53 174 SER A N 1
ATOM 1444 C CA . SER A 1 174 ? 18.384 -1.101 -30.380 1.00 60.53 174 SER A CA 1
ATOM 1445 C C . SER A 1 174 ? 19.622 -2.008 -30.424 1.00 60.53 174 SER A C 1
ATOM 1447 O O . SER A 1 174 ? 20.692 -1.526 -30.777 1.00 60.53 174 SER A O 1
ATOM 1449 N N . ILE A 1 175 ? 19.508 -3.288 -30.049 1.00 55.59 175 ILE A N 1
ATOM 1450 C CA . ILE A 1 175 ? 20.632 -4.248 -30.053 1.00 55.59 175 ILE A CA 1
ATOM 1451 C C . ILE A 1 175 ? 20.673 -5.075 -31.359 1.00 55.59 175 ILE A C 1
ATOM 1453 O O . ILE A 1 175 ? 21.708 -5.648 -31.681 1.00 55.59 175 ILE A O 1
ATOM 1457 N N . ASP A 1 176 ? 19.588 -5.081 -32.140 1.00 48.66 176 ASP A N 1
ATOM 1458 C CA . ASP A 1 176 ? 19.444 -5.850 -33.391 1.00 48.66 176 ASP A CA 1
ATOM 1459 C C . ASP A 1 176 ? 19.735 -5.038 -34.681 1.00 48.66 176 ASP A C 1
ATOM 1461 O O . ASP A 1 176 ? 19.348 -5.460 -35.774 1.00 48.66 176 ASP A O 1
ATOM 1465 N N . ILE A 1 177 ? 20.413 -3.881 -34.590 1.00 40.84 177 ILE A N 1
ATOM 1466 C CA . ILE A 1 177 ? 20.814 -3.051 -35.751 1.00 40.84 177 ILE A CA 1
ATOM 1467 C C . ILE A 1 177 ? 22.332 -2.886 -35.813 1.00 40.84 177 ILE A C 1
ATOM 1469 O O . ILE A 1 177 ? 22.920 -2.479 -34.787 1.00 40.84 177 ILE A O 1
#

pLDDT: mean 76.34, std 15.57, range [40.84, 97.56]

Organism: NCBI:txid652676

Radius of gyration: 39.95 Å; chains: 1; bounding box: 58×92×103 Å